Protein AF-A0A1C6F8Z2-F1 (afdb_monomer_lite)

Secondary structure (DSSP, 8-state):
--PPPPPHHHHTTSEEEEEEEE-SSEEEEEEEEETT--GGGT---EEEETTS-EE--S-EEEEEEEE-SSEEEEEEEEE-SS---GGGEEEEEETTEEEE----

Structure (mmCIF, N/CA/C/O backbone):
data_AF-A0A1C6F8Z2-F1
#
_entry.id   AF-A0A1C6F8Z2-F1
#
loop_
_atom_site.group_PDB
_atom_site.id
_atom_site.type_symbol
_atom_site.label_atom_id
_atom_site.label_alt_id
_atom_site.label_comp_id
_atom_site.label_asym_id
_atom_site.label_entity_id
_atom_site.label_seq_id
_atom_site.pdbx_PDB_ins_code
_atom_site.Cartn_x
_atom_site.Cartn_y
_atom_site.Cartn_z
_atom_site.occupancy
_atom_site.B_iso_or_equiv
_atom_site.auth_seq_id
_atom_site.auth_comp_id
_atom_site.auth_asym_id
_atom_site.auth_atom_id
_atom_site.pdbx_PDB_model_num
ATOM 1 N N . MET A 1 1 ? 5.726 -23.020 -35.566 1.00 39.06 1 MET A N 1
ATOM 2 C CA . MET A 1 1 ? 6.736 -22.540 -34.602 1.00 39.06 1 MET A CA 1
ATOM 3 C C . MET A 1 1 ? 5.991 -22.082 -33.359 1.00 39.06 1 MET A C 1
ATOM 5 O O . MET A 1 1 ? 5.446 -20.990 -33.362 1.00 39.06 1 MET A O 1
ATOM 9 N N . GLY A 1 2 ? 5.842 -22.956 -32.365 1.00 40.84 2 GLY A N 1
ATOM 10 C CA . GLY A 1 2 ? 5.255 -22.597 -31.074 1.00 40.84 2 GLY A CA 1
ATOM 11 C C . GLY A 1 2 ? 6.397 -22.303 -30.119 1.00 40.84 2 GLY A C 1
ATOM 12 O O . GLY A 1 2 ? 7.048 -23.238 -29.660 1.00 40.84 2 GLY A O 1
ATOM 13 N N . GLY A 1 3 ? 6.701 -21.022 -29.904 1.00 42.94 3 GLY A N 1
ATOM 14 C CA . GLY A 1 3 ? 7.599 -20.631 -28.821 1.00 42.94 3 GLY A CA 1
ATOM 15 C C . GLY A 1 3 ? 7.019 -21.088 -27.477 1.00 42.94 3 GLY A C 1
ATOM 16 O O . GLY A 1 3 ? 5.804 -21.293 -27.387 1.00 42.94 3 GLY A O 1
ATOM 17 N N . PRO A 1 4 ? 7.853 -21.291 -26.446 1.00 53.31 4 PRO A N 1
ATOM 18 C CA . PRO A 1 4 ? 7.348 -21.631 -25.124 1.00 53.31 4 PRO A CA 1
ATOM 19 C C . PRO A 1 4 ? 6.324 -20.577 -24.689 1.00 53.31 4 PRO A C 1
ATOM 21 O O . PRO A 1 4 ? 6.583 -19.377 -24.802 1.00 53.31 4 PRO A O 1
ATOM 24 N N . LEU A 1 5 ? 5.155 -21.035 -24.232 1.00 54.56 5 LEU A N 1
ATOM 25 C CA . LEU A 1 5 ? 4.165 -20.169 -23.596 1.0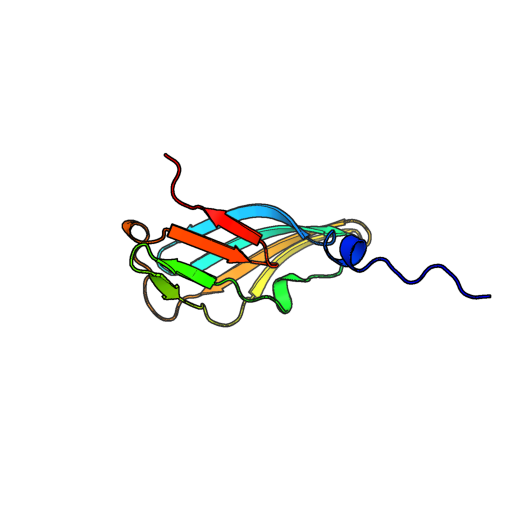0 54.56 5 LEU A CA 1
ATOM 26 C C . LEU A 1 5 ? 4.864 -19.427 -22.446 1.00 54.56 5 LEU A C 1
ATOM 28 O O . LEU A 1 5 ? 5.603 -20.072 -21.693 1.00 54.56 5 LEU A O 1
ATOM 32 N N . PRO A 1 6 ? 4.691 -18.099 -22.322 1.00 50.53 6 PRO A N 1
ATOM 33 C CA . PRO A 1 6 ? 5.273 -17.354 -21.217 1.00 50.53 6 PRO A CA 1
ATOM 34 C C . PRO A 1 6 ? 4.808 -17.987 -19.902 1.00 50.53 6 PRO A C 1
ATOM 36 O O . PRO A 1 6 ? 3.615 -18.186 -19.686 1.00 50.53 6 PRO A O 1
ATOM 39 N N . ASP A 1 7 ? 5.767 -18.378 -19.060 1.00 42.47 7 ASP A N 1
ATOM 40 C CA . ASP A 1 7 ? 5.482 -18.929 -17.738 1.00 42.47 7 ASP A CA 1
ATOM 41 C C . ASP A 1 7 ? 4.775 -17.838 -16.909 1.00 42.47 7 ASP A C 1
ATOM 43 O O . ASP A 1 7 ? 5.379 -16.785 -16.682 1.00 42.47 7 ASP A O 1
ATOM 47 N N . PRO A 1 8 ? 3.540 -18.056 -16.421 1.00 46.66 8 PRO A N 1
ATOM 48 C CA . PRO A 1 8 ? 2.830 -17.086 -15.584 1.00 46.66 8 PRO A CA 1
ATOM 49 C C . PRO A 1 8 ? 3.599 -16.725 -14.305 1.00 46.66 8 PRO A C 1
ATOM 51 O O . PRO A 1 8 ? 3.358 -15.689 -13.692 1.00 46.66 8 PRO A O 1
ATOM 54 N N . ARG A 1 9 ? 4.561 -17.560 -13.883 1.00 46.06 9 ARG A N 1
ATOM 55 C CA . ARG A 1 9 ? 5.450 -17.260 -12.752 1.00 46.06 9 ARG A CA 1
ATOM 56 C C . ARG A 1 9 ? 6.540 -16.246 -13.100 1.00 46.06 9 ARG A C 1
ATOM 58 O O . ARG A 1 9 ? 7.047 -15.594 -12.195 1.00 46.06 9 ARG A O 1
ATOM 65 N N . ARG A 1 10 ? 6.893 -16.086 -14.382 1.00 43.38 10 ARG A N 1
ATOM 66 C CA . ARG A 1 10 ? 7.796 -15.0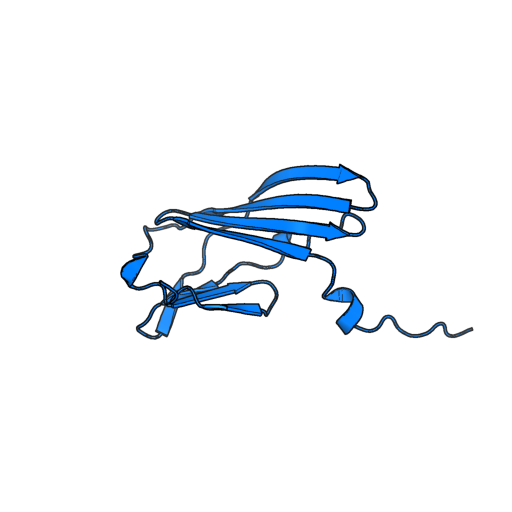23 -14.866 1.00 43.38 10 ARG A CA 1
ATOM 67 C C . ARG A 1 10 ? 7.101 -13.666 -14.940 1.00 43.38 10 ARG A C 1
ATOM 69 O O . ARG A 1 10 ? 7.764 -12.646 -14.800 1.00 43.38 10 ARG A O 1
ATOM 76 N N . GLU A 1 11 ? 5.784 -13.663 -15.112 1.00 44.91 11 GLU A N 1
ATOM 77 C CA . GLU A 1 11 ? 4.948 -12.457 -15.117 1.00 44.91 11 GLU A CA 1
ATOM 78 C C . GLU A 1 11 ? 4.831 -11.820 -13.717 1.00 44.91 11 GLU A C 1
ATOM 80 O O . GLU A 1 11 ? 4.647 -10.615 -13.594 1.00 44.91 11 GLU A O 1
ATOM 85 N N . ASN A 1 12 ? 5.054 -12.605 -12.655 1.00 43.44 12 ASN A N 1
ATOM 86 C CA . ASN A 1 12 ? 5.051 -12.136 -11.263 1.00 43.44 12 ASN A CA 1
ATOM 87 C C . ASN A 1 12 ? 6.365 -11.459 -10.811 1.00 43.44 12 ASN A C 1
ATOM 89 O O . ASN A 1 12 ? 6.461 -11.033 -9.666 1.00 43.44 12 ASN A O 1
ATOM 93 N N . ALA A 1 13 ? 7.386 -11.347 -11.669 1.00 49.09 13 ALA A N 1
ATOM 94 C CA . ALA A 1 13 ? 8.690 -10.769 -11.308 1.00 49.09 13 ALA A CA 1
ATOM 95 C C . ALA A 1 13 ? 8.835 -9.281 -11.679 1.00 49.09 13 ALA A C 1
ATOM 97 O O . ALA A 1 13 ? 9.946 -8.775 -11.815 1.00 49.09 13 ALA A O 1
ATOM 98 N N . ALA A 1 14 ? 7.730 -8.577 -11.906 1.00 65.94 14 ALA A N 1
ATOM 99 C CA . ALA A 1 14 ? 7.780 -7.245 -12.489 1.00 65.94 14 ALA A CA 1
ATOM 100 C C . ALA A 1 14 ? 7.696 -6.093 -11.483 1.00 65.94 14 ALA A C 1
ATOM 102 O O . ALA A 1 14 ? 7.776 -4.948 -11.896 1.00 65.94 14 ALA A O 1
ATOM 103 N N . CYS A 1 15 ? 7.567 -6.365 -10.185 1.00 74.44 15 CYS A N 1
ATOM 104 C CA . CYS A 1 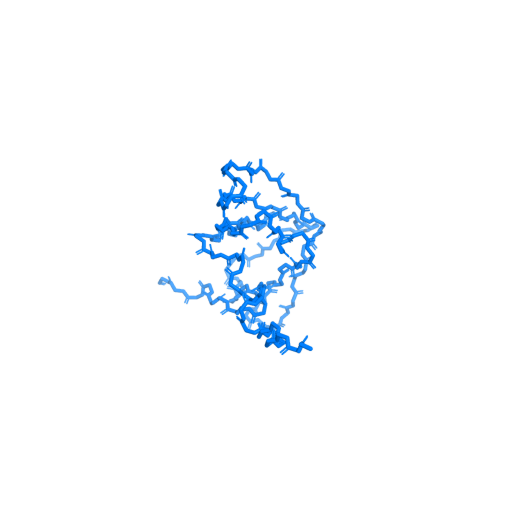15 ? 7.638 -5.353 -9.132 1.00 74.44 15 CYS A CA 1
ATOM 105 C C . CYS A 1 15 ? 8.338 -5.966 -7.918 1.00 74.44 15 CYS A C 1
ATOM 107 O O . CYS A 1 15 ? 7.747 -6.676 -7.113 1.00 74.44 15 CYS A O 1
ATOM 109 N N . HIS A 1 16 ? 9.641 -5.719 -7.805 1.00 81.94 16 HIS A N 1
ATOM 110 C CA . HIS A 1 16 ? 10.436 -6.129 -6.655 1.00 81.94 16 HIS A CA 1
ATOM 111 C C . HIS A 1 16 ? 10.254 -5.109 -5.533 1.00 81.94 16 HIS A C 1
ATOM 113 O O . HIS A 1 16 ? 10.808 -4.007 -5.612 1.00 81.94 16 HIS A O 1
ATOM 119 N N . LEU A 1 17 ? 9.492 -5.468 -4.498 1.00 83.62 17 LEU A N 1
ATOM 120 C CA . LEU A 1 17 ? 9.254 -4.611 -3.337 1.00 83.62 17 LEU A CA 1
ATOM 121 C C . LEU A 1 17 ? 10.577 -4.161 -2.701 1.00 83.62 17 LEU A C 1
ATOM 123 O O . LEU A 1 17 ? 11.456 -4.964 -2.386 1.00 83.62 17 LEU A O 1
ATOM 127 N N . LYS A 1 18 ? 10.730 -2.843 -2.552 1.00 88.00 18 LYS A N 1
ATOM 128 C CA . LYS A 1 18 ? 11.879 -2.190 -1.905 1.00 88.00 18 LYS A CA 1
ATOM 129 C C . LYS A 1 18 ? 11.526 -1.636 -0.537 1.00 88.00 18 LYS A C 1
ATOM 131 O O . LYS A 1 18 ? 12.401 -1.545 0.317 1.00 88.00 18 LYS A O 1
ATOM 136 N N . GLY A 1 19 ? 10.266 -1.278 -0.334 1.00 87.75 19 GLY A N 1
ATOM 137 C CA . GLY A 1 19 ? 9.775 -0.819 0.951 1.00 87.75 19 GLY A CA 1
ATOM 138 C C . GLY A 1 19 ? 8.270 -0.627 0.938 1.00 87.75 19 GLY A C 1
ATOM 139 O O . GLY A 1 19 ? 7.668 -0.379 -0.109 1.00 87.75 19 GLY A O 1
ATOM 140 N N . ILE A 1 20 ? 7.689 -0.755 2.123 1.00 89.50 20 ILE A N 1
ATOM 141 C CA . ILE A 1 20 ? 6.292 -0.458 2.401 1.00 89.50 20 ILE A CA 1
ATOM 142 C C . ILE A 1 20 ? 6.267 0.428 3.639 1.00 89.50 20 ILE A C 1
ATOM 144 O O . ILE A 1 20 ? 6.896 0.105 4.646 1.00 89.50 20 ILE A O 1
ATOM 148 N N . TRP A 1 21 ? 5.536 1.532 3.557 1.00 92.12 21 TRP A N 1
ATOM 149 C CA . TRP A 1 21 ? 5.320 2.449 4.666 1.00 92.12 21 TRP A CA 1
ATOM 150 C C . TRP A 1 21 ? 3.829 2.619 4.864 1.00 92.12 21 TRP A C 1
ATOM 152 O O . TRP A 1 21 ? 3.118 3.053 3.961 1.00 92.12 21 TRP A O 1
ATOM 162 N N . LEU A 1 22 ? 3.363 2.279 6.057 1.00 93.12 22 LEU A N 1
ATOM 163 C CA . LEU A 1 22 ? 1.982 2.476 6.451 1.00 93.12 22 LEU A CA 1
ATOM 164 C C . LEU A 1 22 ? 1.914 3.669 7.407 1.00 93.12 22 LEU A C 1
ATOM 166 O O . LEU A 1 22 ? 2.610 3.710 8.421 1.00 93.12 22 LEU A O 1
ATOM 170 N N . SER A 1 23 ? 1.072 4.638 7.071 1.00 94.12 23 SER A N 1
ATOM 171 C CA . SER A 1 23 ? 0.671 5.738 7.941 1.00 94.12 23 SER A CA 1
ATOM 172 C C . SER A 1 23 ? -0.824 5.612 8.253 1.00 94.12 23 SER A C 1
ATOM 174 O O . SER A 1 23 ? -1.526 4.858 7.576 1.00 94.12 23 SER A O 1
ATOM 176 N N . PRO A 1 24 ? -1.361 6.350 9.241 1.00 94.81 24 PRO A N 1
ATOM 177 C CA . PRO A 1 24 ? -2.793 6.306 9.509 1.00 94.81 24 PRO A CA 1
ATOM 178 C C . PRO A 1 24 ? -3.642 6.716 8.299 1.00 94.81 24 PRO A C 1
ATOM 180 O O . PRO A 1 24 ? -4.762 6.251 8.173 1.00 94.81 24 PRO A O 1
ATOM 183 N N . LEU A 1 25 ? -3.135 7.569 7.404 1.00 95.69 25 LEU A N 1
ATOM 184 C CA . LEU A 1 25 ? -3.911 8.125 6.287 1.00 95.69 25 LEU A CA 1
ATOM 185 C C . LEU A 1 25 ? -3.510 7.577 4.918 1.00 95.69 25 LEU A C 1
ATOM 187 O O . LEU A 1 25 ? -4.185 7.853 3.930 1.00 95.69 25 LEU A O 1
ATOM 191 N N . SER A 1 26 ? -2.425 6.812 4.835 1.00 94.94 26 SER A N 1
ATOM 192 C CA . SER A 1 26 ? -1.937 6.314 3.558 1.00 94.94 26 SER A CA 1
ATOM 193 C C . SER A 1 26 ? -1.081 5.065 3.685 1.00 94.94 26 SER A C 1
ATOM 195 O O . SER A 1 26 ? -0.445 4.812 4.708 1.00 94.94 26 SER A O 1
ATOM 197 N N . LEU A 1 27 ? -1.012 4.324 2.589 1.00 93.88 27 LEU A N 1
ATOM 198 C CA . LEU A 1 27 ? -0.037 3.275 2.358 1.00 93.88 27 LEU A CA 1
ATOM 199 C C . LEU A 1 27 ? 0.836 3.685 1.177 1.00 93.88 27 LEU A C 1
ATOM 201 O O . LEU A 1 27 ? 0.318 3.953 0.095 1.00 93.88 27 LEU A O 1
ATOM 205 N N . SER A 1 28 ? 2.146 3.712 1.386 1.00 92.94 28 SER A N 1
ATOM 206 C CA . SER A 1 28 ? 3.135 3.944 0.339 1.00 92.94 28 SER A CA 1
ATOM 207 C C . SER A 1 28 ? 3.897 2.658 0.062 1.00 92.94 28 SER A C 1
ATOM 209 O O . SER A 1 28 ? 4.386 2.003 0.984 1.00 92.94 28 SER A O 1
ATOM 211 N N . VAL A 1 29 ? 4.036 2.306 -1.209 1.00 90.31 29 VAL A N 1
ATOM 212 C CA . VAL A 1 29 ? 4.811 1.148 -1.655 1.00 90.31 29 VAL A CA 1
ATOM 213 C C . VAL A 1 29 ? 5.832 1.625 -2.659 1.00 90.31 29 VAL A C 1
ATOM 215 O O . VAL A 1 29 ? 5.489 2.267 -3.650 1.00 90.31 29 VAL A O 1
ATOM 218 N N . ARG A 1 30 ? 7.088 1.255 -2.428 1.00 88.81 30 ARG A N 1
ATOM 219 C CA . ARG A 1 30 ? 8.156 1.451 -3.397 1.00 88.81 30 ARG A CA 1
ATOM 220 C C . ARG A 1 30 ? 8.576 0.112 -3.953 1.00 88.81 30 ARG A C 1
ATOM 222 O O . ARG A 1 30 ? 8.913 -0.801 -3.194 1.00 88.81 30 ARG A O 1
ATOM 229 N N . CYS A 1 31 ? 8.609 -0.000 -5.271 1.00 85.62 31 CYS A N 1
ATOM 230 C CA . CYS A 1 31 ? 9.112 -1.192 -5.926 1.00 85.62 31 CYS A CA 1
ATOM 231 C C . CYS A 1 31 ? 9.929 -0.872 -7.164 1.00 85.62 31 CYS A C 1
ATOM 233 O O . CYS A 1 31 ? 9.808 0.185 -7.776 1.00 85.62 31 CYS A O 1
ATOM 235 N N . ARG A 1 32 ? 10.803 -1.810 -7.508 1.00 84.69 32 ARG A N 1
ATOM 236 C CA . ARG A 1 32 ? 11.575 -1.777 -8.741 1.00 84.69 32 ARG A CA 1
ATOM 237 C C . ARG A 1 32 ? 10.855 -2.618 -9.783 1.00 84.69 32 ARG A C 1
ATOM 239 O O . ARG A 1 32 ? 10.742 -3.832 -9.596 1.00 84.69 32 ARG A O 1
ATOM 246 N N . THR A 1 33 ? 10.417 -1.986 -10.860 1.00 78.69 33 THR A N 1
ATOM 247 C CA . THR A 1 33 ? 9.805 -2.638 -12.010 1.00 78.69 33 THR A CA 1
ATOM 248 C C . THR A 1 33 ? 10.813 -2.853 -13.132 1.00 78.69 33 THR A C 1
ATOM 250 O O . THR A 1 33 ? 11.797 -2.122 -13.264 1.00 78.69 33 THR A O 1
ATOM 253 N N . VAL A 1 34 ? 10.610 -3.918 -13.909 1.00 73.25 34 VAL A N 1
ATOM 254 C CA . VAL A 1 34 ? 11.442 -4.268 -15.070 1.00 73.25 34 VAL A CA 1
ATOM 255 C C . VAL A 1 34 ? 10.557 -4.207 -16.313 1.00 73.25 34 VAL A C 1
ATOM 257 O O . VAL A 1 34 ? 9.428 -4.696 -16.284 1.00 73.25 34 VAL A O 1
ATOM 260 N N . ASN A 1 35 ? 11.059 -3.616 -17.399 1.00 66.69 35 ASN A N 1
ATOM 261 C CA . ASN A 1 35 ? 10.333 -3.393 -18.662 1.00 66.69 35 ASN A CA 1
ATOM 262 C C . ASN A 1 35 ? 9.137 -2.419 -18.581 1.00 66.69 35 ASN A C 1
ATOM 264 O O . ASN A 1 35 ? 8.192 -2.541 -19.360 1.00 66.69 35 ASN A O 1
ATOM 268 N N . GLY A 1 36 ? 9.148 -1.468 -17.639 1.00 56.16 36 GLY A N 1
ATOM 269 C CA . GLY A 1 36 ? 8.167 -0.372 -17.571 1.00 56.16 36 GLY A CA 1
ATOM 270 C C . GLY A 1 36 ? 6.715 -0.786 -17.287 1.00 56.16 36 GLY A C 1
ATOM 271 O O . GLY A 1 36 ? 5.796 0.014 -17.462 1.00 56.16 36 GLY A O 1
ATOM 272 N N . ALA A 1 37 ? 6.480 -2.032 -16.875 1.00 59.31 37 ALA A N 1
ATOM 273 C CA . ALA A 1 37 ? 5.153 -2.514 -16.532 1.00 59.31 37 ALA A CA 1
ATOM 274 C C . ALA A 1 37 ? 4.863 -2.231 -15.048 1.00 59.31 37 ALA A C 1
ATOM 276 O O . ALA A 1 37 ? 5.345 -2.930 -14.158 1.00 59.31 37 ALA A O 1
ATOM 277 N N . SER A 1 38 ? 4.065 -1.195 -14.787 1.00 61.91 38 SER A N 1
ATOM 278 C CA . SER A 1 38 ? 3.593 -0.870 -13.440 1.00 61.91 38 SER A CA 1
ATOM 279 C C . SER A 1 38 ? 2.398 -1.745 -13.053 1.00 61.91 38 SER A C 1
ATOM 281 O O . SER A 1 38 ? 1.243 -1.428 -13.349 1.00 61.91 38 SER A O 1
ATOM 283 N N . PHE A 1 39 ? 2.662 -2.870 -12.388 1.00 66.44 39 PHE A N 1
ATOM 284 C CA . PHE A 1 39 ? 1.610 -3.776 -11.902 1.00 66.44 39 PHE A CA 1
ATOM 285 C C . PHE A 1 39 ? 0.841 -3.210 -10.698 1.00 66.44 39 PHE A C 1
ATOM 287 O O . PHE A 1 39 ? -0.292 -3.616 -10.444 1.00 66.44 39 PHE A O 1
ATOM 294 N N . LEU A 1 40 ? 1.417 -2.227 -9.999 1.00 65.81 40 LEU A N 1
ATOM 295 C CA . LEU A 1 40 ? 0.797 -1.578 -8.840 1.00 65.81 40 LEU A CA 1
ATOM 296 C C . LEU A 1 40 ? -0.417 -0.719 -9.210 1.00 65.81 40 LEU A C 1
ATOM 298 O O . LEU A 1 40 ? -1.292 -0.512 -8.378 1.00 65.81 40 LEU A O 1
ATOM 302 N N . ARG A 1 41 ? -0.537 -0.277 -10.468 1.00 67.38 41 ARG A N 1
ATOM 303 C CA . ARG A 1 41 ? -1.727 0.458 -10.921 1.00 67.38 41 ARG A CA 1
ATOM 304 C C . ARG A 1 41 ? -3.016 -0.355 -10.779 1.00 67.38 41 ARG A C 1
ATOM 306 O O . ARG A 1 41 ? -4.078 0.212 -10.534 1.00 67.38 41 ARG A O 1
ATOM 313 N N . SER A 1 42 ? -2.935 -1.663 -11.004 1.00 68.25 42 SER A N 1
ATOM 314 C CA . SER A 1 42 ? -4.101 -2.550 -11.064 1.00 68.25 42 SER A CA 1
ATOM 315 C C . SER A 1 42 ? -4.323 -3.349 -9.786 1.00 68.25 42 SER A C 1
ATOM 317 O O . SER A 1 42 ? -5.384 -3.953 -9.642 1.00 68.25 42 SER A O 1
ATOM 319 N N . ASP A 1 43 ? -3.359 -3.344 -8.869 1.00 75.88 43 ASP A N 1
ATOM 320 C CA . ASP A 1 43 ? -3.419 -4.113 -7.636 1.00 75.88 43 ASP A CA 1
ATOM 321 C C . ASP A 1 43 ? -3.574 -3.178 -6.434 1.00 75.88 43 ASP A C 1
ATOM 323 O O . ASP A 1 43 ? -2.685 -2.391 -6.107 1.00 75.88 43 ASP A O 1
ATOM 327 N N . ARG A 1 44 ? -4.756 -3.219 -5.809 1.00 83.69 44 ARG A N 1
ATOM 328 C CA . ARG A 1 44 ? -5.031 -2.423 -4.611 1.00 83.69 44 ARG A CA 1
ATOM 329 C C . ARG A 1 44 ? -4.567 -3.202 -3.387 1.00 83.69 44 ARG A C 1
ATOM 331 O O . ARG A 1 44 ? -5.026 -4.330 -3.192 1.00 83.69 44 ARG A O 1
ATOM 338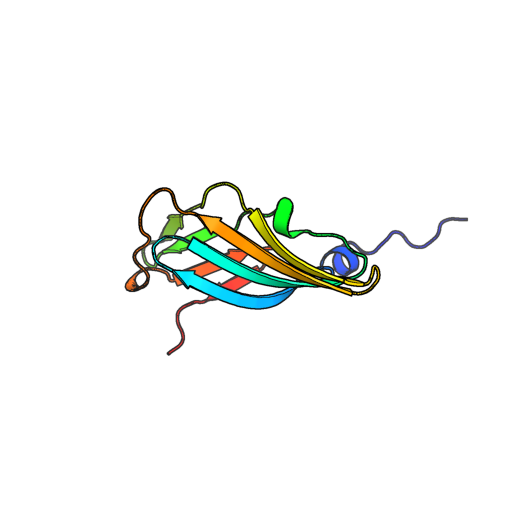 N N . PRO A 1 45 ? -3.712 -2.613 -2.543 1.00 90.12 45 PRO A N 1
ATOM 339 C CA . PRO A 1 45 ? -3.311 -3.260 -1.314 1.00 90.12 45 PRO A CA 1
ATOM 340 C C . PRO A 1 45 ? -4.499 -3.395 -0.364 1.00 90.12 45 PRO A C 1
ATOM 342 O O . PRO A 1 45 ? -5.370 -2.531 -0.306 1.00 90.12 45 PRO A O 1
ATOM 345 N N . VAL A 1 46 ? -4.492 -4.456 0.435 1.00 93.06 46 VAL A N 1
ATOM 346 C CA . VAL A 1 46 ? -5.478 -4.683 1.493 1.00 93.06 46 VAL A CA 1
ATOM 347 C C . VAL A 1 46 ? -4.764 -4.809 2.826 1.00 93.06 46 VAL A C 1
ATOM 349 O O . VAL A 1 46 ? -3.871 -5.642 2.980 1.00 93.06 46 VAL A O 1
ATOM 352 N N . ILE A 1 47 ? -5.179 -4.022 3.811 1.00 94.44 47 ILE A N 1
ATOM 353 C CA . ILE A 1 47 ? -4.665 -4.105 5.175 1.00 94.44 47 ILE A CA 1
ATOM 354 C C . ILE A 1 47 ? -5.590 -5.02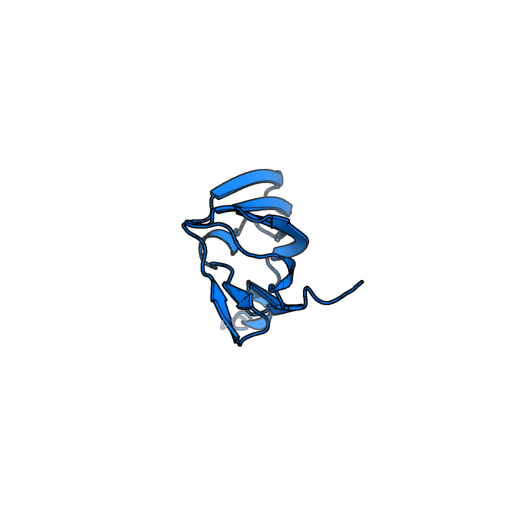6 5.953 1.00 94.44 47 ILE A C 1
ATOM 356 O O . ILE A 1 47 ? -6.801 -4.823 5.974 1.00 94.44 47 ILE A O 1
ATOM 360 N N . THR A 1 48 ? -5.024 -6.044 6.591 1.00 95.12 48 THR A N 1
ATOM 361 C CA . THR A 1 48 ? -5.764 -6.902 7.520 1.00 95.12 48 THR A CA 1
ATOM 362 C C . THR A 1 48 ? -5.426 -6.478 8.940 1.00 95.12 48 THR A C 1
ATOM 364 O O . THR A 1 48 ? -4.251 -6.361 9.294 1.00 95.12 48 THR A O 1
ATOM 367 N N . LEU A 1 49 ? -6.451 -6.221 9.744 1.00 94.00 49 LEU A N 1
ATOM 368 C CA . LEU A 1 49 ? -6.328 -5.878 11.154 1.00 94.00 49 LEU A CA 1
ATOM 369 C C . LEU A 1 49 ? -6.236 -7.145 12.022 1.00 94.00 49 LEU A C 1
ATOM 371 O O . LEU A 1 49 ? -6.574 -8.244 11.585 1.00 94.00 49 LEU A O 1
ATOM 375 N N . LEU A 1 50 ? -5.789 -6.998 13.270 1.00 93.88 50 LEU A N 1
ATOM 376 C CA . LEU A 1 50 ? -5.621 -8.095 14.234 1.00 93.88 50 LEU A CA 1
ATOM 377 C C . LEU A 1 50 ? -6.937 -8.812 14.571 1.00 93.88 50 LEU A C 1
ATOM 379 O O . LEU A 1 50 ? -6.919 -9.983 14.937 1.00 93.88 50 LEU A O 1
ATOM 383 N N . ASP A 1 51 ? -8.070 -8.124 14.443 1.00 93.06 51 ASP A N 1
ATOM 384 C CA . ASP A 1 51 ? -9.412 -8.690 14.615 1.00 93.06 51 ASP A CA 1
ATOM 385 C C . ASP A 1 51 ? -9.948 -9.377 13.340 1.00 93.06 51 ASP A C 1
ATOM 387 O O . ASP A 1 51 ? -11.059 -9.905 13.343 1.00 93.06 51 ASP A O 1
ATOM 391 N N . GLY A 1 52 ? -9.160 -9.390 12.258 1.00 92.06 52 GLY A N 1
ATOM 392 C CA . GLY A 1 52 ? -9.513 -9.958 10.958 1.00 92.06 52 GLY A CA 1
ATOM 393 C C . GLY A 1 52 ? -10.247 -8.996 10.019 1.00 92.06 52 GLY A C 1
ATOM 394 O O . GLY A 1 52 ? -10.501 -9.363 8.869 1.00 92.06 52 GLY A O 1
ATOM 395 N N . ASN A 1 53 ? -10.567 -7.773 10.458 1.00 93.75 53 ASN A N 1
ATOM 396 C CA . ASN A 1 53 ? -11.189 -6.774 9.595 1.00 93.75 53 ASN A CA 1
ATOM 397 C C . ASN A 1 53 ? -10.238 -6.345 8.475 1.00 93.75 53 ASN A C 1
ATOM 399 O O . ASN A 1 53 ? -9.018 -6.305 8.642 1.00 93.75 53 ASN A O 1
ATOM 403 N N . ARG A 1 54 ? -10.808 -6.008 7.318 1.00 94.06 54 ARG A N 1
ATOM 404 C CA . ARG A 1 54 ? -10.057 -5.596 6.130 1.00 94.06 54 ARG A CA 1
ATOM 405 C C . ARG A 1 54 ? -10.292 -4.120 5.862 1.00 94.06 54 ARG A C 1
ATOM 407 O O . ARG A 1 54 ? -11.432 -3.667 5.880 1.00 94.06 54 ARG A O 1
ATOM 414 N N . VAL A 1 55 ? -9.212 -3.400 5.593 1.00 93.69 55 VAL A N 1
ATOM 415 C CA . VAL A 1 55 ? -9.241 -2.012 5.141 1.00 93.69 55 VAL A CA 1
ATOM 416 C C . VAL A 1 55 ? -8.679 -1.960 3.731 1.00 93.69 55 VAL A C 1
ATOM 418 O O . VAL A 1 55 ? -7.557 -2.403 3.477 1.00 93.69 55 VAL A O 1
ATOM 421 N N . GLU A 1 56 ? -9.474 -1.411 2.822 1.00 92.81 56 GLU A N 1
ATOM 422 C CA . GLU A 1 56 ? -9.102 -1.179 1.433 1.00 92.81 56 GLU A CA 1
ATOM 423 C C . GLU A 1 56 ? -8.975 0.334 1.229 1.00 92.81 56 GLU A C 1
ATOM 425 O O . GLU A 1 56 ? -9.892 1.073 1.598 1.00 92.81 56 GLU A O 1
ATOM 430 N N . PRO A 1 57 ? -7.844 0.830 0.710 1.00 91.69 57 PRO A N 1
ATOM 431 C CA . PRO A 1 57 ? -7.708 2.241 0.415 1.00 91.69 57 PRO A CA 1
ATOM 432 C C . PRO A 1 57 ? -8.437 2.617 -0.880 1.00 91.69 57 PRO A C 1
ATOM 434 O O . PRO A 1 57 ? -8.905 1.765 -1.642 1.00 91.69 57 PRO A O 1
ATOM 437 N N . GLY A 1 58 ? -8.475 3.923 -1.148 1.00 90.06 58 GLY A N 1
ATOM 438 C CA . GLY A 1 58 ? -8.948 4.474 -2.411 1.00 90.06 58 GLY A CA 1
ATOM 439 C C . GLY A 1 58 ? -8.044 4.131 -3.601 1.00 90.06 58 GLY A C 1
ATOM 440 O O . GLY A 1 58 ? -7.283 3.161 -3.606 1.00 90.06 58 GLY A O 1
ATOM 441 N N . GLU A 1 59 ? -8.133 4.929 -4.662 1.00 88.69 59 GLU A N 1
ATOM 442 C CA . GLU A 1 59 ? -7.294 4.727 -5.845 1.00 88.69 59 GLU A CA 1
ATOM 443 C C . GLU A 1 59 ? -5.828 5.085 -5.569 1.00 88.69 59 GLU A C 1
ATOM 445 O O . GLU A 1 59 ? -5.517 6.089 -4.927 1.00 88.69 59 GLU A O 1
ATOM 450 N N . GLY A 1 60 ? -4.920 4.243 -6.064 1.00 87.44 60 GLY A N 1
ATOM 451 C CA . GLY A 1 60 ? -3.486 4.482 -5.965 1.00 87.44 60 GLY A CA 1
ATOM 452 C C . GLY A 1 60 ? -3.028 5.521 -6.976 1.00 87.44 60 GLY 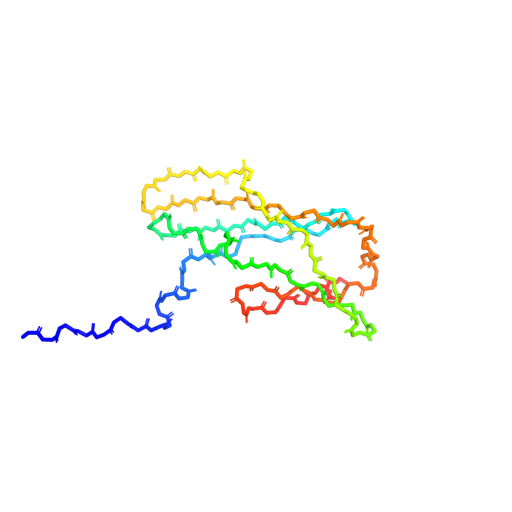A C 1
ATOM 453 O O . GLY A 1 60 ? -3.475 5.522 -8.125 1.00 87.44 60 GLY A O 1
ATOM 454 N N . ARG A 1 61 ? -2.085 6.370 -6.573 1.00 89.56 61 ARG A N 1
ATOM 455 C CA . ARG A 1 61 ? -1.390 7.302 -7.465 1.00 89.56 61 ARG A CA 1
ATOM 456 C C . ARG A 1 61 ? 0.107 7.026 -7.489 1.00 89.56 61 ARG A C 1
ATOM 458 O O . ARG A 1 61 ? 0.709 6.762 -6.449 1.00 89.56 61 ARG A O 1
ATOM 465 N N . LEU A 1 62 ? 0.706 7.154 -8.668 1.00 87.31 62 LEU A N 1
ATOM 466 C CA . LEU A 1 62 ? 2.156 7.152 -8.841 1.00 87.31 62 LEU A CA 1
ATOM 467 C C . LEU A 1 62 ? 2.714 8.508 -8.384 1.00 87.31 62 LEU A C 1
ATOM 469 O O . LEU A 1 62 ? 2.324 9.543 -8.923 1.00 87.31 62 LEU A O 1
ATOM 473 N N . LEU A 1 63 ? 3.612 8.505 -7.399 1.00 84.94 63 LEU A N 1
ATOM 474 C CA . LEU A 1 63 ? 4.336 9.698 -6.946 1.00 84.94 63 LEU A CA 1
ATOM 475 C C . LEU A 1 63 ? 5.695 9.847 -7.624 1.00 84.94 63 LEU A C 1
ATOM 477 O O . LEU A 1 63 ? 6.076 10.953 -7.996 1.00 84.94 63 LEU A O 1
ATOM 481 N N . VAL A 1 64 ? 6.420 8.741 -7.780 1.00 81.12 64 VAL A N 1
ATOM 482 C CA . VAL A 1 64 ? 7.754 8.718 -8.386 1.00 81.12 64 VAL A CA 1
ATOM 483 C C . VAL A 1 64 ? 7.793 7.588 -9.397 1.00 81.12 64 VAL A C 1
ATOM 485 O O . VAL A 1 64 ? 7.388 6.477 -9.079 1.00 81.12 64 VAL A O 1
ATOM 488 N N . GLY A 1 65 ? 8.280 7.874 -10.600 1.00 78.00 65 GLY A N 1
ATOM 489 C CA . GLY A 1 65 ? 8.553 6.893 -11.647 1.00 78.00 65 GLY A CA 1
ATOM 490 C C . GLY A 1 65 ? 9.871 7.258 -12.312 1.00 78.00 65 GLY A C 1
ATOM 491 O O . GLY A 1 65 ? 9.882 7.904 -13.356 1.00 78.00 65 GLY A O 1
ATOM 492 N N . GLU A 1 66 ? 10.979 6.923 -11.658 1.00 75.69 66 GLU A N 1
ATOM 493 C CA . GLU A 1 66 ? 12.324 7.290 -12.107 1.00 75.69 66 GLU A CA 1
ATOM 494 C C . GLU A 1 66 ? 13.071 6.055 -12.600 1.00 75.69 66 GLU A C 1
ATOM 496 O O . GLU A 1 66 ? 13.182 5.059 -11.886 1.00 75.69 66 GLU A O 1
ATOM 501 N N . GLY A 1 67 ? 13.620 6.115 -13.811 1.00 73.69 67 GLY A N 1
ATOM 502 C CA . GLY A 1 67 ? 14.454 5.040 -14.333 1.00 73.69 67 GLY A CA 1
ATOM 503 C C . GLY A 1 67 ? 14.566 5.024 -15.850 1.00 73.69 67 GLY A C 1
ATOM 504 O O . GLY A 1 67 ? 14.300 6.014 -16.531 1.00 73.69 67 GLY A O 1
ATOM 505 N N . THR A 1 68 ? 15.004 3.886 -16.370 1.00 70.38 68 THR A N 1
ATOM 506 C CA . THR A 1 68 ? 15.095 3.595 -17.800 1.00 70.38 68 THR A CA 1
ATOM 507 C C . THR A 1 68 ? 13.933 2.699 -18.229 1.00 70.38 68 THR A C 1
ATOM 509 O O . THR A 1 68 ? 13.187 2.167 -17.409 1.00 70.38 68 THR A O 1
ATOM 512 N N . VAL A 1 69 ? 13.799 2.489 -19.541 1.00 65.50 69 VAL A N 1
ATOM 513 C CA . VAL A 1 69 ? 12.817 1.550 -20.115 1.00 65.50 69 VAL A CA 1
ATOM 514 C C . VAL A 1 69 ? 13.006 0.123 -19.576 1.00 65.50 69 VAL A C 1
ATOM 516 O O . VAL A 1 69 ? 12.045 -0.635 -19.477 1.00 65.50 69 VAL A O 1
ATOM 519 N N . GLU A 1 70 ? 14.233 -0.242 -19.204 1.00 71.88 70 GLU A N 1
ATOM 520 C CA . GLU A 1 70 ? 14.565 -1.571 -18.687 1.00 71.88 70 GLU A CA 1
ATOM 521 C C . GLU A 1 70 ? 14.287 -1.694 -17.187 1.00 71.88 70 GLU A C 1
ATOM 523 O O . GLU A 1 70 ? 13.843 -2.747 -16.734 1.00 71.88 70 GLU A O 1
ATOM 528 N N . GLU A 1 71 ? 14.511 -0.628 -16.418 1.00 76.62 71 GLU A N 1
ATOM 529 C CA . GLU A 1 71 ? 14.354 -0.620 -14.967 1.00 76.62 71 GLU A CA 1
ATOM 530 C C . GLU A 1 71 ? 13.780 0.712 -14.492 1.00 76.62 71 GLU A C 1
ATOM 532 O O . GLU A 1 71 ? 14.404 1.757 -14.662 1.00 76.62 71 GLU A O 1
ATOM 537 N N . THR A 1 72 ? 12.624 0.667 -13.834 1.00 82.19 72 THR A N 1
ATOM 538 C CA . THR A 1 72 ? 11.993 1.844 -13.234 1.00 82.19 72 THR A CA 1
ATOM 539 C C . THR A 1 72 ? 11.800 1.629 -11.740 1.00 82.19 72 THR A C 1
ATOM 541 O O . THR A 1 72 ? 11.401 0.561 -11.282 1.00 82.19 72 THR A O 1
ATOM 544 N N . LEU A 1 73 ? 12.115 2.647 -10.951 1.00 86.25 73 LEU A N 1
ATOM 545 C CA . LEU A 1 73 ? 11.795 2.701 -9.539 1.00 86.25 73 LEU A CA 1
ATOM 546 C C . LEU A 1 73 ? 10.500 3.485 -9.378 1.00 86.25 73 LEU A C 1
ATOM 548 O O . LEU A 1 73 ? 10.435 4.675 -9.688 1.00 86.25 73 LEU A O 1
ATOM 552 N N . GLU A 1 74 ? 9.478 2.796 -8.894 1.00 87.31 74 GLU A N 1
ATOM 553 C CA . GLU A 1 74 ? 8.147 3.348 -8.726 1.00 87.31 74 GLU A CA 1
ATOM 554 C C . GLU A 1 74 ? 7.814 3.508 -7.250 1.00 87.31 74 GLU A C 1
ATOM 556 O O . GLU A 1 74 ? 8.104 2.627 -6.436 1.00 87.31 74 GLU A O 1
ATOM 561 N N . GLU A 1 75 ? 7.169 4.619 -6.918 1.00 89.62 75 GLU A N 1
ATOM 562 C CA . GLU A 1 75 ? 6.537 4.841 -5.626 1.00 89.62 75 GLU A CA 1
ATOM 563 C C . GLU A 1 75 ? 5.054 5.122 -5.834 1.00 89.62 75 GLU A C 1
ATOM 565 O O . GLU A 1 75 ? 4.679 6.093 -6.493 1.00 89.62 75 GLU A O 1
ATOM 570 N N . TRP A 1 76 ? 4.220 4.260 -5.263 1.00 90.94 76 TRP A N 1
ATOM 571 C CA . TRP A 1 76 ? 2.770 4.361 -5.300 1.00 90.94 76 TRP A CA 1
ATOM 572 C C . TRP A 1 76 ? 2.229 4.678 -3.921 1.00 90.94 76 TRP A C 1
ATOM 574 O O . TRP A 1 76 ? 2.705 4.136 -2.924 1.00 90.94 76 TRP A O 1
ATOM 584 N N . VAL A 1 77 ? 1.210 5.530 -3.878 1.00 92.81 77 VAL A N 1
ATOM 585 C CA . VAL A 1 77 ? 0.525 5.907 -2.644 1.00 92.81 77 VAL A CA 1
ATOM 586 C C . VAL A 1 77 ? -0.969 5.719 -2.802 1.00 92.81 77 VAL A C 1
ATOM 588 O O . VAL A 1 77 ? -1.560 6.218 -3.758 1.00 92.81 77 VAL A O 1
ATOM 591 N N . TRP A 1 78 ? -1.569 5.035 -1.834 1.00 93.75 78 TRP A N 1
ATOM 592 C CA . TRP A 1 78 ? -3.010 4.905 -1.688 1.00 93.75 78 TRP A CA 1
ATOM 593 C C . TRP A 1 78 ? -3.443 5.615 -0.408 1.00 93.75 78 TRP A C 1
ATOM 595 O O . TRP A 1 78 ? -2.828 5.429 0.642 1.00 93.75 78 TRP A O 1
ATOM 605 N N . GLU A 1 79 ? -4.487 6.433 -0.494 1.00 94.56 79 GLU A N 1
ATOM 606 C CA . GLU A 1 79 ? -5.035 7.177 0.644 1.00 94.56 79 GLU A CA 1
ATOM 607 C C . GLU A 1 79 ? -6.226 6.419 1.249 1.00 94.56 79 GLU A C 1
ATOM 609 O O . GLU A 1 79 ? -7.012 5.792 0.533 1.00 94.56 79 GLU A O 1
ATOM 614 N N . PHE A 1 80 ? -6.355 6.461 2.574 1.00 93.75 80 PHE A N 1
ATOM 615 C CA . PHE A 1 80 ? -7.501 5.898 3.281 1.00 93.75 80 PHE A CA 1
ATOM 616 C C . PHE A 1 80 ? -8.592 6.952 3.453 1.00 93.75 80 PHE A C 1
ATOM 618 O O . PHE A 1 80 ? -8.311 8.095 3.806 1.00 93.75 80 PHE A O 1
ATOM 625 N N . GLU A 1 81 ? -9.852 6.548 3.291 1.00 91.69 81 GLU A N 1
ATOM 626 C CA . GLU A 1 81 ? -11.002 7.420 3.575 1.00 91.69 81 GLU A CA 1
ATOM 627 C C . GLU A 1 81 ? -11.115 7.771 5.065 1.00 91.69 81 GLU A C 1
ATOM 629 O O . GLU A 1 81 ? -11.738 8.761 5.445 1.00 91.69 81 GLU A O 1
ATOM 634 N N . SER A 1 82 ? -10.540 6.941 5.935 1.00 91.00 82 SER A N 1
ATOM 635 C CA . SER A 1 82 ? -10.525 7.140 7.379 1.00 91.00 82 SER A CA 1
ATOM 636 C C . SER A 1 82 ? -9.212 6.646 7.982 1.00 91.00 82 SER A C 1
ATOM 638 O O . SER A 1 82 ? -8.629 5.697 7.456 1.00 91.00 82 SER A O 1
ATOM 640 N N . PRO A 1 83 ? -8.746 7.254 9.089 1.00 93.19 83 PRO A N 1
ATOM 641 C CA . PRO A 1 83 ? -7.501 6.850 9.721 1.00 93.19 83 PRO A CA 1
ATOM 642 C C . PRO A 1 83 ? -7.482 5.369 10.122 1.00 93.19 83 PRO A C 1
ATOM 644 O O . PRO A 1 83 ? -8.371 4.902 10.834 1.00 93.19 83 PRO A O 1
ATOM 647 N N . VAL A 1 84 ? -6.436 4.651 9.719 1.00 92.25 84 VAL A N 1
ATOM 648 C CA . VAL A 1 84 ? -6.155 3.277 10.141 1.00 92.25 84 VAL A CA 1
ATOM 649 C C . VAL A 1 84 ? -5.398 3.288 11.465 1.00 92.25 84 VAL A C 1
ATOM 651 O O . VAL A 1 84 ? -4.375 3.959 11.619 1.00 92.25 84 VAL A O 1
ATOM 654 N N . ASP A 1 85 ? -5.883 2.503 12.425 1.00 92.56 85 ASP A N 1
ATOM 655 C CA . ASP A 1 85 ? -5.180 2.254 13.681 1.00 92.56 85 ASP A CA 1
ATOM 656 C C . ASP A 1 85 ? -4.002 1.300 13.442 1.00 92.56 85 ASP A C 1
ATOM 658 O O . ASP A 1 85 ? -4.168 0.084 13.322 1.00 92.56 85 ASP A O 1
ATOM 662 N N . LEU A 1 86 ? -2.795 1.863 13.372 1.00 90.38 86 LEU A N 1
ATOM 663 C CA . LEU A 1 86 ? -1.573 1.110 13.089 1.00 90.38 86 LEU A CA 1
ATOM 664 C C . LEU A 1 86 ? -1.246 0.064 14.158 1.00 90.38 86 LEU A C 1
ATOM 666 O O . LEU A 1 86 ? -0.629 -0.945 13.836 1.00 90.38 86 LEU A O 1
ATOM 670 N N . GLN A 1 87 ? -1.686 0.261 15.407 1.00 91.06 87 GLN A N 1
ATOM 671 C CA . GLN A 1 87 ? -1.481 -0.725 16.478 1.00 91.06 87 GLN A CA 1
ATOM 672 C C . GLN A 1 87 ? -2.341 -1.976 16.277 1.00 91.06 87 GLN A C 1
ATOM 674 O O . GLN A 1 87 ? -2.066 -3.025 16.854 1.00 91.06 87 GLN A O 1
ATOM 679 N N . LYS A 1 88 ? -3.382 -1.871 15.446 1.00 92.50 88 LYS A N 1
ATOM 680 C CA . LYS A 1 88 ? -4.250 -2.984 15.068 1.00 92.50 88 LYS A CA 1
ATOM 681 C C . LYS A 1 88 ? -3.917 -3.553 13.699 1.00 92.50 88 LYS A C 1
ATOM 683 O O . LYS A 1 88 ? -4.548 -4.530 13.319 1.00 92.50 88 LYS A O 1
ATOM 688 N N . ALA A 1 89 ? -2.976 -2.983 12.950 1.00 92.06 89 ALA A N 1
ATOM 689 C CA . ALA A 1 89 ? -2.626 -3.481 11.627 1.00 92.06 89 ALA A CA 1
ATOM 690 C C . ALA A 1 89 ? -1.763 -4.751 11.747 1.00 92.06 89 ALA A C 1
ATOM 692 O O . ALA A 1 89 ? -0.667 -4.720 12.298 1.00 92.06 89 ALA A O 1
ATOM 693 N N . ALA A 1 90 ? -2.260 -5.878 11.233 1.00 93.44 90 ALA A N 1
ATOM 694 C CA . ALA A 1 90 ? -1.587 -7.173 11.317 1.00 93.44 90 ALA A CA 1
ATOM 695 C C . ALA A 1 90 ? -0.711 -7.446 10.089 1.00 93.44 90 ALA A C 1
ATOM 697 O O . ALA A 1 90 ? 0.426 -7.906 10.211 1.00 93.44 90 ALA A O 1
ATOM 698 N N . SER A 1 91 ? -1.236 -7.168 8.895 1.00 94.19 91 SER A N 1
ATOM 699 C CA . SER A 1 91 ? -0.538 -7.417 7.636 1.00 94.19 91 SER A CA 1
ATOM 700 C C . SER A 1 91 ? -1.037 -6.525 6.504 1.00 94.19 91 SER A C 1
ATOM 702 O O . SER A 1 91 ? -2.140 -5.977 6.551 1.00 94.19 91 SER A O 1
ATOM 704 N N . VAL A 1 92 ? -0.221 -6.411 5.459 1.00 92.75 92 VAL A N 1
ATOM 705 C CA . VAL A 1 92 ? -0.589 -5.825 4.167 1.00 92.75 92 VAL A CA 1
ATOM 706 C C . VAL A 1 92 ? -0.528 -6.929 3.124 1.00 92.75 92 VAL A C 1
ATOM 708 O O . VAL A 1 92 ? 0.473 -7.633 3.035 1.00 92.75 92 VAL A O 1
ATOM 711 N N . THR A 1 93 ? -1.585 -7.090 2.337 1.00 91.56 93 THR A N 1
ATOM 712 C CA . THR A 1 93 ? -1.585 -7.959 1.159 1.00 91.56 93 THR A CA 1
ATOM 713 C C . THR A 1 93 ? -1.518 -7.105 -0.093 1.00 91.56 93 THR A C 1
ATOM 715 O O . THR A 1 93 ? -2.362 -6.234 -0.281 1.00 91.56 93 THR A O 1
ATOM 718 N N . LEU A 1 94 ? -0.518 -7.352 -0.931 1.00 87.56 94 LEU A N 1
ATOM 719 C CA . LEU A 1 94 ? -0.266 -6.643 -2.178 1.00 87.56 94 LEU A CA 1
ATOM 720 C C . LEU A 1 94 ? 0.468 -7.583 -3.138 1.00 87.56 94 LEU A C 1
ATOM 722 O O . LEU A 1 94 ? 1.325 -8.354 -2.726 1.00 87.56 94 LEU A O 1
ATOM 726 N N . LEU A 1 95 ? 0.123 -7.536 -4.417 1.00 82.50 95 LEU A N 1
ATOM 727 C CA . LEU A 1 95 ? 0.635 -8.382 -5.494 1.00 82.50 95 LEU A CA 1
ATOM 728 C C . LEU A 1 95 ? 0.536 -9.876 -5.167 1.00 82.50 95 LEU A C 1
ATOM 730 O O . LEU A 1 95 ? 1.387 -10.673 -5.551 1.00 82.50 95 LEU A O 1
ATOM 734 N N . ARG A 1 96 ? -0.538 -10.260 -4.461 1.00 79.88 96 ARG A N 1
ATOM 735 C CA . ARG A 1 96 ? -0.771 -11.615 -3.922 1.00 79.88 96 ARG A CA 1
ATOM 736 C C . ARG A 1 96 ? 0.260 -12.070 -2.880 1.00 79.88 96 ARG A C 1
ATOM 738 O O . ARG A 1 96 ? 0.241 -13.235 -2.490 1.00 79.88 96 ARG A O 1
ATOM 745 N N . GLU A 1 97 ? 1.109 -11.170 -2.400 1.00 83.25 97 GLU A N 1
ATOM 746 C CA . GLU A 1 97 ? 2.013 -11.395 -1.280 1.00 83.25 97 GLU A CA 1
ATOM 747 C C . GLU A 1 97 ? 1.428 -10.774 -0.012 1.00 83.25 97 GLU A C 1
ATOM 749 O O . GLU A 1 97 ? 0.907 -9.660 -0.032 1.00 83.25 97 GLU A O 1
ATOM 754 N N . THR A 1 98 ? 1.504 -11.493 1.107 1.00 88.75 98 THR A N 1
ATOM 755 C CA . THR A 1 98 ? 1.086 -10.984 2.418 1.00 88.75 98 THR A CA 1
ATOM 756 C C . THR A 1 98 ? 2.318 -10.720 3.268 1.00 88.75 98 THR A C 1
ATOM 758 O O . THR A 1 98 ? 3.121 -11.616 3.518 1.00 88.75 98 THR A O 1
ATOM 761 N N . ILE A 1 99 ? 2.443 -9.481 3.730 1.00 89.19 99 ILE A N 1
ATOM 762 C CA . ILE A 1 99 ? 3.573 -8.979 4.503 1.00 89.19 99 ILE A CA 1
ATOM 763 C C . ILE A 1 99 ? 3.067 -8.676 5.904 1.00 89.19 99 ILE A C 1
ATOM 765 O O . ILE A 1 99 ? 2.225 -7.798 6.098 1.00 89.19 99 ILE A O 1
ATOM 769 N N . SER A 1 100 ? 3.558 -9.430 6.882 1.00 89.38 100 SER A N 1
ATOM 770 C CA . SER A 1 100 ? 3.231 -9.215 8.289 1.00 89.38 100 SER A CA 1
ATOM 771 C C . SER A 1 100 ? 3.854 -7.912 8.785 1.00 89.38 100 SER A C 1
ATOM 773 O O . SER A 1 100 ? 5.046 -7.678 8.597 1.00 89.38 100 SER A O 1
ATOM 775 N N . LEU A 1 101 ? 3.047 -7.079 9.440 1.00 83.44 101 LEU A N 1
ATOM 776 C CA . LEU A 1 101 ? 3.483 -5.832 10.076 1.00 83.44 101 LEU A CA 1
ATOM 777 C C . LEU A 1 101 ? 3.918 -6.050 11.533 1.00 83.44 101 LEU A C 1
ATOM 779 O O . LEU A 1 101 ? 4.574 -5.196 12.124 1.00 83.44 101 LEU A O 1
ATOM 783 N N . SER A 1 102 ? 3.576 -7.204 12.113 1.00 64.94 102 SER A N 1
ATOM 784 C CA . SER A 1 102 ? 4.028 -7.617 13.438 1.00 64.94 102 SER A CA 1
ATOM 785 C C . SER A 1 102 ? 5.513 -7.996 13.397 1.00 64.94 102 SER A C 1
ATOM 787 O O . SER A 1 102 ? 5.864 -9.105 12.987 1.00 64.94 102 SER A O 1
ATOM 789 N N . GLY A 1 103 ? 6.378 -7.073 13.815 1.00 50.66 103 GLY A N 1
ATOM 790 C CA . GLY A 1 103 ? 7.819 -7.296 13.859 1.00 50.66 103 GLY A CA 1
ATOM 791 C C . GLY A 1 103 ? 8.604 -6.108 14.401 1.00 50.66 103 GLY A C 1
ATOM 792 O O . GLY A 1 103 ? 9.385 -5.515 13.663 1.00 50.66 103 GLY A O 1
ATOM 793 N N . ASN A 1 104 ? 8.404 -5.783 15.681 1.00 38.72 104 ASN A N 1
ATOM 794 C CA . ASN A 1 104 ? 9.479 -5.281 16.537 1.00 38.72 104 ASN A CA 1
ATOM 795 C C . ASN A 1 104 ? 9.260 -5.748 17.978 1.00 38.72 104 ASN A C 1
ATOM 797 O O . ASN A 1 104 ? 8.134 -5.542 18.482 1.00 38.72 104 ASN A O 1
#

Radius of gyration: 15.35 Å; chains: 1; bounding box: 26×32×51 Å

Foldseek 3Di:
DDDPDPDVVVVLPAWAWPDWDDFQWKIKTKTKGAQPDDPQQVKWKWWAFQVRDIFTFDGKDWPAWDDDSGITITMIMTTHPGTDDLVGTQWMATSNDIGGPPDD

Sequence (104 aa):
MGGPLPDPRRENAACHLKGIWLSPLSLSVRCRTVNGASFLRSDRPVITLLDGNRVEPGEGRLLVGEGTVEETLEEWVWEFESPVDLQKAASVTLLRETISLSGN

pLDDT: mean 79.55, std 16.74, range [38.72, 95.69]